Protein 1UZK (pdb70)

Radius of gyration: 17.69 Å; Cα contacts (8 Å, |Δi|>4): 361; chains: 1; bounding box: 25×35×65 Å

B-factor: mean 27.81, std 9.75, range [15.48, 105.6]

GO terms:
  GO:0005179 hormone activity (F, IDA)
  GO:0008201 heparin binding (F, IDA)
  GO:0005576 extracellular region (C, IDA)
  GO:0042593 glucose homeostasis (P, IDA)
  GO:0045671 negative regulation of osteoclast differentiation (P, IDA)
  GO:2001205 negative regulation of osteoclast development (P, IDA)
  GO:0033627 cell adhesion mediated by integrin (P, IDA)
  GO:0006006 glucose metabolic process (P, IDA)
  GO:0007189 adenylate cyclase-activating G protein-coupled receptor signaling pathway (P, IDA)
  GO:0005576 extracellular region (C, EXP)
  GO:0005178 integrin binding (F, IPI)
  GO:0005515 protein binding (F, IPI)
  GO:0001527 microfibril (C, IDA)
  GO:0005576 extracellular region (C, TAS)
  GO:0005788 endoplasmic reticulum lumen (C, TAS)
  GO:0042802 identical protein binding (F, IPI)
  GO:0005576 extracellular region (C, HDA)
  GO:0031012 extracellular matrix (C, HDA)
  GO:0005201 extracellular matrix structural constituent (F, IDA)
  GO:0005509 calcium ion binding (F, IDA)

InterPro domains:
  IPR000152 EGF-type aspartate/asparagine hydroxylation site [PS00010] (262-273)
  IPR000152 EGF-type aspartate/asparagine hydroxylation site [PS00010] (304-315)
  IPR000152 EGF-type aspartate/asparagine hydroxylation site [PS00010] (504-515)
  IPR000152 EGF-type aspartate/asparagine hydroxylation site [PS00010] (546-557)
  IPR000152 EGF-type aspartate/asparagine hydroxylation site [PS00010] (587-598)
  IPR000152 EGF-type aspartate/asparagine hydroxylation site [PS00010] (628-639)
  IPR000152 EGF-type aspartate/asparagine hydroxylation site [PS00010] (739-750)
  IPR000152 EGF-type aspartate/asparagine hydroxylation site [PS00010] (781-792)
  IPR000152 EGF-type aspartate/asparagine hydroxylation site [PS00010] (821-832)
  IPR000152 EGF-type aspartate/asparagine hydroxylation site [PS00010] (926-937)
  IPR000152 EGF-type aspartate/asparagine hydroxylation site [PS00010] (1044-1055)
  IPR000152 EGF-type aspartate/asparagine hydroxylation site [PS00010] (1086-1097)
  IPR000152 EGF-type aspartate/asparagine hydroxylation site [PS00010] (1129-1140)
  IPR000152 EGF-type aspartate/asparagine hydroxylation site [PS00010] (1171-1182)
  IPR000152 EGF-type aspartate/asparagine hydroxylation site [PS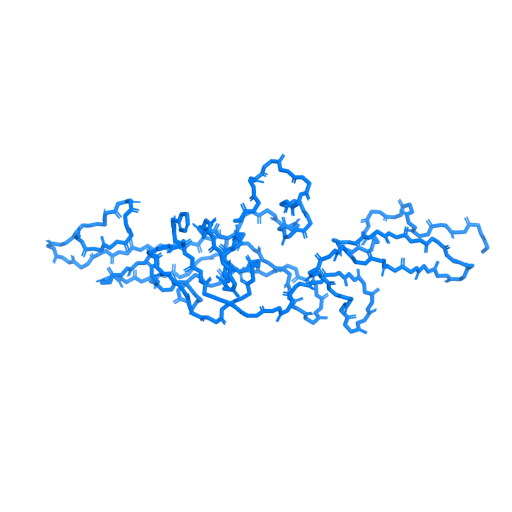00010] (1212-1223)
  IPR000152 EGF-type aspartate/asparagine hydroxylation site [PS00010] (1254-1265)
  IPR000152 EGF-type aspartate/asparagine hydroxylation site [PS00010] (1296-1307)
  IPR000152 EGF-type aspartate/asparagine hydroxylation site [PS00010] (1339-1350)
  IPR000152 EGF-type aspartate/asparagine hydroxylation site [PS00010] (1380-1391)
  IPR000152 EGF-type aspartate/asparagine hydroxylation site [PS00010] (1420-1431)

Organism: Homo sapiens (NCBI:txid9606)

Nearest PDB structures (foldseek):
  1uzq-assembly1_A  TM=1.004E+00  e=5.200E-32  Homo sapiens
  1uzj-assembly3_C  TM=9.784E-01  e=1.022E-29  Homo sapiens
  2w86-assembly1_A  TM=6.707E-01  e=1.044E-15  Homo sapiens
  5ms9-assembly1_A  TM=6.357E-01  e=1.022E-08  Homo sapiens
  2bq6-assembly1_A  TM=7.830E-01  e=3.805E-01  Homo sapiens

Sequence (151 aa):
TDVNECLDPTTCISGNCVNTPGSYICDCPPDFELNPTRVGCVDTRSGNCYLDICSNEIGVGVSKASCCCSLGKAWGTPCECPAVNTSEYKILCPGGEGFRPNPITVILEDIDECQELPGLCQGGKCINTFGSFQCRCPTGYYLNEDTRVCD

CATH classification: 2.10.25.10 (+2 more: 3.90.290.10, 2.10.25.10)

Structure (mmCIF, N/CA/C/O backbone):
data_1UZK
#
_entry.id   1UZK
#
_cell.length_a   42.500
_cell.length_b   70.800
_cell.length_c   102.600
_cell.angle_alpha   90.00
_cell.angle_beta   90.00
_cell.angle_gamma   90.00
#
_symmetry.space_group_name_H-M   'I 2 2 2'
#
loop_
_entity.id
_entity.type
_entity.pdbx_description
1 polymer FIBRILLIN-1
2 non-polymer 'CALCIUM ION'
3 water water
#
loop_
_atom_site.group_PDB
_atom_site.id
_atom_site.type_symbol
_atom_site.label_atom_id
_atom_site.label_alt_id
_atom_site.label_comp_id
_atom_site.label_asym_id
_atom_site.label_entity_id
_atom_site.label_seq_id
_atom_site.pdbx_PDB_ins_code
_atom_site.Cartn_x
_atom_site.Cartn_y
_atom_site.Cartn_z
_atom_site.occupancy
_atom_site.B_iso_or_equiv
_atom_site.auth_seq_id
_atom_site.auth_comp_id
_atom_site.auth_asym_id
_atom_site.auth_atom_id
_atom_site.pdbx_PDB_model_num
ATOM 1 N N . THR A 1 1 ? 27.941 37.620 70.446 1.00 58.14 1486 THR A N 1
ATOM 2 C CA . THR A 1 1 ? 27.622 36.593 71.423 1.00 58.95 1486 THR A CA 1
ATOM 3 C C . THR A 1 1 ? 26.338 35.816 71.124 1.00 59.14 1486 THR A C 1
ATOM 4 O O . THR A 1 1 ? 26.294 34.601 71.375 1.00 59.98 1486 THR A O 1
ATOM 8 N N . ASP A 1 2 ? 25.288 36.440 70.617 1.00 57.28 1487 ASP A N 1
ATOM 9 C CA . ASP A 1 2 ? 23.996 35.785 70.414 1.00 55.93 1487 ASP A CA 1
ATOM 10 C C . ASP A 1 2 ? 23.947 34.938 69.150 1.00 52.88 1487 ASP A C 1
ATOM 11 O O . ASP A 1 2 ? 22.917 34.312 68.863 1.00 51.82 1487 ASP A O 1
ATOM 16 N N . VAL A 1 3 ? 25.029 34.914 68.379 1.00 46.61 1488 VAL A N 1
ATOM 17 C CA . VAL A 1 3 ? 24.986 34.573 66.969 1.00 42.24 1488 VAL A CA 1
ATOM 18 C C . VAL A 1 3 ? 25.176 33.115 66.588 1.00 37.66 1488 VAL A C 1
ATOM 19 O O . VAL A 1 3 ? 26.229 32.546 66.855 1.00 39.64 1488 VAL A O 1
ATOM 23 N N . ASN A 1 4 ? 24.192 32.485 65.944 1.00 28.61 1489 ASN A N 1
ATOM 24 C CA . ASN A 1 4 ? 24.335 31.106 65.460 1.00 24.91 1489 ASN A CA 1
ATOM 25 C C . ASN A 1 4 ? 24.362 31.179 63.947 1.00 24.13 1489 ASN A C 1
ATOM 26 O O . ASN A 1 4 ? 23.274 31.255 63.392 1.00 25.41 1489 ASN A O 1
ATOM 31 N N . GLU A 1 5 ? 25.540 31.171 63.303 1.00 22.78 1490 GLU A N 1
ATOM 32 C CA . GLU A 1 5 ? 25.596 31.340 61.852 1.00 23.99 1490 GLU A CA 1
ATOM 33 C C . GLU A 1 5 ? 24.917 30.196 61.127 1.00 22.18 1490 GLU A C 1
ATOM 34 O O . GLU A 1 5 ? 24.564 30.277 59.949 1.00 23.49 1490 GLU A O 1
ATOM 40 N N . CYS A 1 6 ? 24.718 29.049 61.795 1.00 20.99 1491 CYS A N 1
ATOM 41 C CA . CYS A 1 6 ? 24.115 27.912 61.104 1.00 20.92 1491 CYS A CA 1
ATOM 42 C C . CYS A 1 6 ? 22.643 28.200 60.821 1.00 21.76 1491 CYS A C 1
ATOM 43 O O . CYS A 1 6 ? 22.059 27.532 59.991 1.00 20.99 1491 CYS A O 1
ATOM 46 N N . LEU A 1 7 ? 22.133 29.230 61.495 1.00 22.18 1492 LEU A N 1
ATOM 47 C CA . LEU A 1 7 ? 20.767 29.607 61.137 1.00 24.44 1492 LEU A CA 1
ATOM 48 C C . LEU A 1 7 ? 20.746 30.376 59.821 1.00 26.87 1492 LEU A C 1
ATOM 49 O O . LEU 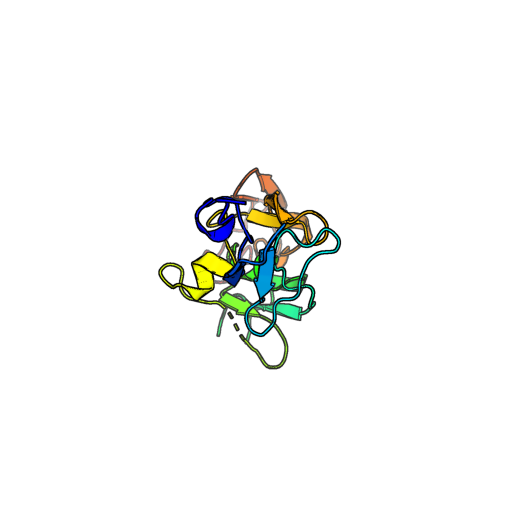A 1 7 ? 19.628 30.454 59.301 1.00 34.24 1492 LEU A O 1
ATOM 54 N N . ASP A 1 8 ? 21.884 30.877 59.350 1.00 29.43 1493 ASP A N 1
ATOM 55 C CA . ASP A 1 8 ? 21.946 31.612 58.075 1.00 27.65 1493 ASP A CA 1
ATOM 56 C C . ASP A 1 8 ? 21.946 30.556 56.986 1.00 29.74 1493 ASP A C 1
ATOM 57 O O . ASP A 1 8 ? 22.734 29.617 56.968 1.00 32.56 1493 ASP A O 1
ATOM 62 N N . PRO A 1 9 ? 21.036 30.660 56.030 1.00 31.95 1494 PRO A N 1
ATOM 63 C CA . PRO A 1 9 ? 21.010 29.667 54.954 1.00 31.09 1494 PRO A CA 1
ATOM 64 C C . PRO A 1 9 ? 22.234 29.743 54.059 1.00 29.70 1494 PRO A C 1
ATOM 65 O O . PRO A 1 9 ? 22.573 28.780 53.393 1.00 29.41 1494 PRO A O 1
ATOM 69 N N . THR A 1 10 ? 22.959 30.895 53.969 1.00 29.64 1495 THR A N 1
ATOM 70 C CA . THR A 1 10 ? 24.136 30.851 53.102 1.00 29.86 1495 THR A CA 1
ATOM 71 C C . THR A 1 10 ? 25.181 29.952 53.732 1.00 31.55 1495 THR A C 1
ATOM 72 O O . THR A 1 10 ? 26.164 29.528 53.089 1.00 38.74 1495 THR A O 1
ATOM 76 N N . THR A 1 11 ? 25.046 29.599 55.020 1.00 32.29 1496 THR A N 1
ATOM 77 C CA . THR A 1 11 ? 26.203 29.028 55.710 1.00 27.45 1496 THR A CA 1
ATOM 78 C C . THR A 1 11 ? 26.502 27.583 55.373 1.00 25.27 1496 THR A C 1
ATOM 79 O O . THR A 1 11 ? 25.612 26.752 55.509 1.00 29.28 1496 THR A O 1
ATOM 83 N N . CYS A 1 12 ? 27.734 27.303 55.010 1.00 23.10 1497 CYS A N 1
ATOM 84 C CA . CYS A 1 12 ? 28.233 25.961 54.752 1.00 20.30 1497 CYS A CA 1
ATOM 85 C C . CYS A 1 12 ? 27.583 25.332 53.532 1.00 20.49 1497 CYS A C 1
ATOM 86 O O . CYS A 1 12 ? 26.712 24.490 53.663 1.00 21.31 1497 CYS A O 1
ATOM 89 N N . ILE A 1 13 ? 28.084 25.736 52.372 1.00 18.58 1498 ILE A N 1
ATOM 90 C CA . ILE A 1 13 ? 27.440 25.230 51.147 1.00 18.80 1498 ILE A CA 1
ATOM 91 C C . ILE A 1 13 ? 27.702 23.742 51.037 1.00 16.41 1498 ILE A C 1
ATOM 92 O O . ILE A 1 13 ? 28.882 23.358 51.138 1.00 18.34 1498 ILE A O 1
ATOM 97 N N . SER A 1 14 ? 26.714 22.885 50.837 1.00 17.35 1499 SER A N 1
ATOM 98 C CA . SER A 1 14 ? 26.858 21.453 50.696 1.00 16.97 1499 SER A CA 1
ATOM 99 C C . SER A 1 14 ? 27.525 20.803 51.901 1.00 18.17 1499 SER A C 1
ATOM 100 O O . SER A 1 14 ? 28.061 19.682 51.827 1.00 21.85 1499 SER A O 1
ATOM 103 N N . GLY A 1 15 ? 27.486 21.442 53.073 1.00 18.60 1500 GLY A N 1
ATOM 104 C CA . GLY A 1 15 ? 28.022 20.870 54.303 1.00 18.90 1500 GLY A CA 1
ATOM 105 C C . GLY A 1 15 ? 27.071 21.063 55.479 1.00 17.25 1500 GLY A C 1
ATOM 106 O O . GLY A 1 15 ? 26.067 21.739 55.363 1.00 22.89 1500 GLY A O 1
ATOM 107 N N . ASN A 1 16 ? 27.466 20.470 56.607 1.00 16.86 1501 ASN A N 1
ATOM 108 C CA . ASN A 1 16 ? 26.678 20.554 57.839 1.00 17.56 1501 ASN A CA 1
ATOM 109 C C . ASN A 1 16 ? 27.364 21.520 58.789 1.00 18.76 1501 ASN A C 1
ATOM 110 O O . ASN A 1 16 ? 28.480 21.264 59.240 1.00 20.61 1501 ASN A O 1
ATOM 115 N N . CYS A 1 17 ? 26.681 22.589 59.113 1.00 18.77 1502 CYS A N 1
ATOM 116 C CA . CYS A 1 17 ? 27.208 23.619 59.996 1.00 19.21 1502 CYS A CA 1
ATOM 117 C C . CYS A 1 17 ? 27.116 23.230 61.463 1.00 19.35 1502 CYS A C 1
ATOM 118 O O . CYS A 1 17 ? 26.114 22.671 61.911 1.00 18.76 1502 CYS A O 1
ATOM 121 N N . VAL A 1 18 ? 28.171 23.568 62.209 1.00 17.41 1503 VAL A N 1
ATOM 122 C CA . VAL A 1 18 ? 28.194 23.409 63.657 1.00 17.37 1503 VAL A CA 1
ATOM 123 C C . VAL A 1 18 ? 28.616 24.753 64.280 1.00 17.28 1503 VAL A C 1
ATOM 124 O O . VAL A 1 18 ? 29.689 25.281 63.954 1.00 19.16 1503 VAL A O 1
ATOM 128 N N . ASN A 1 19 ? 27.734 25.312 65.104 1.00 17.89 1504 ASN A N 1
ATOM 129 C CA . ASN A 1 19 ? 28.044 26.638 65.619 1.00 19.46 1504 ASN A CA 1
ATOM 130 C C . ASN A 1 19 ? 29.179 26.617 66.633 1.00 22.62 1504 ASN A C 1
ATOM 131 O O . ASN A 1 19 ? 29.216 25.691 67.427 1.00 23.64 1504 ASN A O 1
ATOM 136 N N . THR A 1 20 ? 30.036 27.615 66.631 1.00 25.94 1505 THR A N 1
ATOM 137 C CA . THR A 1 20 ? 31.097 27.813 67.623 1.00 28.26 1505 THR A CA 1
ATOM 138 C C . THR A 1 20 ? 31.014 29.254 68.102 1.00 33.58 1505 THR A C 1
ATOM 139 O O . THR A 1 20 ? 30.357 30.096 67.462 1.00 37.48 1505 THR A O 1
ATOM 143 N N . PRO A 1 21 ? 31.637 29.569 69.224 1.00 36.54 1506 PRO A N 1
ATOM 144 C CA . PRO A 1 21 ? 31.429 30.913 69.792 1.00 38.75 1506 PRO A CA 1
ATOM 145 C C . PRO A 1 21 ? 31.588 32.038 68.779 1.00 41.75 1506 PRO A C 1
ATOM 146 O O . PRO A 1 21 ? 30.652 32.830 68.532 1.00 48.51 1506 PRO A O 1
ATOM 150 N N . GLY A 1 22 ? 32.731 32.249 68.117 1.00 42.79 1507 GLY A N 1
ATOM 151 C CA . GLY A 1 22 ? 32.778 33.451 67.279 1.00 42.39 1507 GLY A CA 1
ATOM 152 C C . GLY A 1 22 ? 32.628 33.147 65.811 1.00 41.55 1507 GLY A C 1
ATOM 153 O O . GLY A 1 22 ? 32.803 33.953 64.897 1.00 44.51 1507 GLY A O 1
ATOM 154 N N . SER A 1 23 ? 32.276 31.889 65.543 1.00 40.01 1508 SER A N 1
ATOM 155 C CA . SER A 1 23 ? 32.266 31.458 64.152 1.00 36.44 1508 SER A CA 1
ATOM 156 C C . SER A 1 23 ? 31.370 30.231 64.050 1.00 32.58 1508 SER A C 1
ATOM 157 O O . SER A 1 23 ? 30.324 30.068 64.690 1.00 30.35 1508 SER A O 1
ATOM 160 N N . TYR A 1 24 ? 31.850 29.358 63.192 1.00 30.03 1509 TYR A N 1
ATOM 161 C CA . TYR A 1 24 ? 31.152 28.128 62.893 1.00 27.36 1509 TYR A CA 1
ATOM 162 C C . TYR A 1 24 ? 32.121 27.216 62.159 1.00 25.92 1509 TYR A C 1
ATOM 163 O O . TYR A 1 24 ? 33.114 27.682 61.566 1.00 28.23 1509 TYR A O 1
ATOM 172 N N . ILE A 1 25 ? 31.813 25.944 62.209 1.00 23.05 1510 ILE A N 1
ATOM 173 C CA . ILE A 1 25 ? 32.554 24.927 61.479 1.00 21.40 1510 ILE A CA 1
ATOM 174 C C . ILE A 1 25 ? 31.673 24.324 60.400 1.00 20.03 1510 ILE A C 1
ATOM 175 O O . ILE A 1 25 ? 30.462 24.249 60.596 1.00 20.03 1510 ILE A O 1
ATOM 180 N N . CYS A 1 26 ? 32.258 23.909 59.291 1.00 21.91 1511 CYS A N 1
ATOM 181 C CA . CYS A 1 26 ? 31.492 23.201 58.280 1.00 20.91 1511 CYS A CA 1
ATOM 182 C C . CYS A 1 26 ? 32.033 21.776 58.153 1.00 19.86 1511 CYS A C 1
ATOM 183 O O . CYS A 1 26 ? 33.237 21.650 57.813 1.00 21.73 1511 CYS A O 1
ATOM 186 N N . ASP A 1 27 ? 31.217 20.808 58.460 1.00 20.39 1512 ASP A N 1
ATOM 187 C CA . ASP A 1 27 ? 31.520 19.376 58.345 1.00 22.36 1512 ASP A CA 1
ATOM 188 C C . ASP A 1 27 ? 31.032 18.895 56.988 1.00 21.53 1512 ASP A C 1
ATOM 189 O O . ASP A 1 27 ? 29.909 19.170 56.598 1.00 23.40 1512 ASP A O 1
ATOM 194 N N . CYS A 1 28 ? 31.868 18.209 56.256 1.00 20.27 1513 CYS A N 1
ATOM 195 C CA . CYS A 1 28 ? 31.544 17.831 54.884 1.00 20.13 1513 CYS A CA 1
ATOM 196 C C . CYS A 1 28 ? 31.162 16.369 54.841 1.00 19.78 1513 CYS A C 1
ATOM 197 O O . CYS A 1 28 ? 31.724 15.498 55.480 1.00 24.78 1513 CYS A O 1
ATOM 200 N N . PRO A 1 29 ? 30.135 16.040 54.066 1.00 20.58 1514 PRO A N 1
ATOM 201 C CA . PRO A 1 29 ? 29.740 14.632 53.962 1.00 22.66 1514 PRO A CA 1
ATOM 202 C C . PRO A 1 29 ? 30.814 13.810 53.268 1.00 21.17 1514 PRO A C 1
ATOM 203 O O . PRO A 1 29 ? 31.728 14.312 52.627 1.00 21.81 1514 PRO A O 1
ATOM 207 N N . PRO A 1 30 ? 30.712 12.485 53.357 1.00 24.92 1515 PRO A N 1
ATOM 208 C CA . PRO A 1 30 ? 31.688 11.617 52.694 1.00 25.17 1515 PRO A CA 1
ATOM 209 C C . PRO A 1 30 ? 31.903 11.997 51.227 1.00 26.10 1515 PRO A C 1
ATOM 210 O O . PRO A 1 30 ? 30.960 12.317 50.507 1.00 26.34 1515 PRO A O 1
ATOM 214 N N . ASP A 1 31 ? 33.142 11.944 50.768 1.00 26.04 1516 ASP A N 1
ATOM 215 C CA . ASP A 1 31 ? 33.536 12.217 49.389 1.00 26.41 1516 ASP A CA 1
ATOM 216 C C . ASP A 1 31 ? 33.662 13.715 49.139 1.00 23.83 1516 ASP A C 1
ATOM 217 O O . ASP A 1 31 ? 34.199 14.148 48.116 1.00 26.81 1516 ASP A O 1
ATOM 222 N N . PHE A 1 32 ? 33.216 14.561 50.049 1.00 21.38 1517 PHE A N 1
ATOM 223 C CA . PHE A 1 32 ? 33.440 15.998 49.900 1.00 20.23 1517 PHE A CA 1
ATOM 224 C C . PHE A 1 32 ? 34.499 16.480 50.888 1.00 19.98 1517 PHE A C 1
ATOM 225 O O . PHE A 1 32 ? 34.742 15.874 51.949 1.00 24.76 1517 PHE A O 1
ATOM 233 N N . GLU A 1 33 ? 35.114 17.606 50.568 1.00 20.33 1518 GLU A N 1
ATOM 234 C CA . GLU A 1 33 ? 36.077 18.195 51.479 1.00 23.33 1518 GLU A CA 1
ATOM 235 C C . GLU A 1 33 ? 35.911 19.695 51.492 1.00 21.15 1518 GLU A C 1
ATOM 236 O O . GLU A 1 33 ? 35.445 20.296 50.523 1.00 20.43 1518 GLU A O 1
ATOM 242 N N . LEU A 1 34 ? 36.339 20.288 52.604 1.00 20.88 1519 LEU A N 1
ATOM 243 C CA . LEU A 1 34 ? 36.197 21.737 52.773 1.00 20.26 1519 LEU A CA 1
ATOM 244 C C . LEU A 1 34 ? 37.031 22.514 51.773 1.00 19.63 1519 LEU A C 1
ATOM 245 O O . LEU A 1 34 ? 38.195 22.124 51.518 1.00 25.05 1519 LEU A O 1
ATOM 250 N N . ASN A 1 35 ? 36.515 23.614 51.238 1.00 18.51 1520 ASN A N 1
ATOM 251 C CA . ASN A 1 35 ? 37.217 24.433 50.270 1.00 18.72 1520 ASN A CA 1
ATOM 252 C C . ASN A 1 35 ? 38.257 25.296 51.009 1.00 19.91 1520 ASN A C 1
ATOM 253 O O . ASN A 1 35 ? 38.211 25.362 52.239 1.00 20.44 1520 ASN A O 1
ATOM 258 N N . PRO A 1 36 ? 39.199 25.932 50.323 1.00 21.07 1521 PRO A N 1
ATOM 259 C CA . PRO A 1 36 ? 40.263 26.688 51.029 1.00 20.35 1521 PRO A CA 1
ATOM 260 C C . PRO A 1 36 ? 39.811 27.794 51.966 1.00 20.00 1521 PRO A C 1
ATOM 261 O O . PRO A 1 36 ? 40.424 28.101 53.015 1.00 21.80 1521 PRO A O 1
ATOM 265 N N . THR A 1 37 ? 38.679 28.465 51.653 1.00 19.60 1522 THR A N 1
ATOM 266 C CA . THR A 1 37 ? 38.197 29.554 52.504 1.00 19.40 1522 THR A CA 1
ATOM 267 C C . THR A 1 37 ? 37.198 29.059 53.541 1.00 18.69 1522 THR A C 1
ATOM 268 O O . THR A 1 37 ? 36.714 29.881 54.329 1.00 22.02 1522 THR A O 1
ATOM 272 N N . ARG A 1 38 ? 36.916 27.766 53.572 1.00 17.18 1523 ARG A N 1
ATOM 273 C CA . ARG A 1 38 ? 36.027 27.116 54.550 1.00 17.72 1523 ARG A CA 1
ATOM 274 C C . ARG A 1 38 ? 34.613 27.662 54.512 1.00 19.08 1523 ARG A C 1
ATOM 275 O O . ARG A 1 38 ? 33.936 27.831 55.555 1.00 21.00 1523 ARG A O 1
ATOM 283 N N . VAL A 1 39 ? 34.114 27.898 53.306 1.00 19.52 1524 VAL A N 1
ATOM 284 C CA . VAL A 1 39 ? 32.693 28.304 53.214 1.00 19.20 1524 VAL A CA 1
ATOM 285 C C . VAL A 1 39 ? 31.820 27.181 52.722 1.00 18.17 1524 VAL A C 1
ATOM 286 O O . VAL A 1 39 ? 30.560 27.311 52.680 1.00 17.79 1524 VAL A O 1
ATOM 290 N N . GLY A 1 40 ? 32.424 26.068 52.308 1.00 18.63 1525 GLY A N 1
ATOM 291 C CA . GLY A 1 40 ? 31.579 24.996 51.778 1.00 19.87 1525 GLY A CA 1
ATOM 292 C C . GLY A 1 40 ? 32.410 23.776 51.409 1.00 18.75 1525 GLY A C 1
ATOM 293 O O . GLY A 1 40 ? 33.626 23.759 51.605 1.00 20.07 1525 GLY A O 1
ATOM 294 N N . CYS A 1 41 ? 31.719 22.780 50.857 1.00 17.32 1526 CYS A N 1
ATOM 295 C CA . CYS A 1 41 ? 32.215 21.428 50.611 1.00 17.82 1526 CYS A CA 1
ATOM 296 C C . CYS A 1 41 ? 32.183 21.120 49.138 1.00 17.51 1526 CYS A C 1
ATOM 297 O O . CYS A 1 41 ? 31.171 21.366 48.504 1.00 18.97 1526 CYS A O 1
ATOM 300 N N . VAL A 1 42 ? 33.286 20.608 48.591 1.00 17.48 1527 VAL A N 1
ATOM 301 C CA . VAL A 1 42 ? 33.304 20.217 47.177 1.00 17.31 1527 VAL A CA 1
ATOM 302 C C . VAL A 1 42 ? 33.947 18.847 47.044 1.00 17.30 1527 VAL A C 1
ATOM 303 O O . VAL A 1 42 ? 34.714 18.427 47.936 1.00 19.73 1527 VAL A O 1
ATOM 307 N N . ASP A 1 43 ? 33.658 18.170 45.934 1.00 17.55 1528 ASP A N 1
ATOM 308 C CA . ASP A 1 43 ? 34.283 16.877 45.659 1.00 17.69 1528 ASP A CA 1
ATOM 309 C C . ASP A 1 43 ? 35.337 17.124 44.574 1.00 18.74 1528 ASP A C 1
ATOM 310 O O . ASP A 1 43 ? 34.960 17.521 43.468 1.00 20.78 1528 ASP A O 1
ATOM 315 N N . THR A 1 44 ? 36.606 16.989 44.913 1.00 18.73 1529 THR A N 1
ATOM 316 C CA . THR A 1 44 ? 37.675 17.344 43.984 1.00 20.64 1529 THR A CA 1
ATOM 317 C C . THR A 1 44 ? 38.275 16.116 43.332 1.00 20.54 1529 THR A C 1
ATOM 318 O O . THR A 1 44 ? 39.280 16.252 42.631 1.00 25.39 1529 THR A O 1
ATOM 322 N N . ARG A 1 45 ? 37.651 14.947 43.539 1.00 19.33 1530 ARG A N 1
ATOM 323 C CA . ARG A 1 45 ? 38.201 13.797 42.806 1.00 20.83 1530 ARG A CA 1
ATOM 324 C C . ARG A 1 45 ? 37.991 13.936 41.319 1.00 21.22 1530 ARG A C 1
ATOM 325 O O . ARG A 1 45 ? 37.166 14.703 40.823 1.00 22.81 1530 ARG A O 1
ATOM 333 N N . SER A 1 46 ? 38.736 13.167 40.532 1.00 22.89 1531 SER A N 1
ATOM 334 C CA . SER A 1 46 ? 38.564 13.136 39.093 1.00 23.73 1531 SER A CA 1
ATOM 335 C C . SER A 1 46 ? 38.222 11.720 38.676 1.00 26.27 1531 SER A C 1
ATOM 336 O O . SER A 1 46 ? 38.830 10.772 39.207 1.00 30.23 1531 SER A O 1
ATOM 339 N N . GLY A 1 47 ? 37.300 11.514 37.751 1.00 27.80 1532 GLY A N 1
ATOM 340 C CA . GLY A 1 47 ? 36.912 10.184 37.291 1.00 24.79 1532 GLY A CA 1
ATOM 341 C C . GLY A 1 47 ? 36.267 10.259 35.913 1.00 23.00 1532 GLY A C 1
ATOM 342 O O . GLY A 1 47 ? 36.010 11.354 35.369 1.00 24.54 1532 GLY A O 1
ATOM 343 N N . ASN A 1 48 ? 35.979 9.125 35.301 1.00 22.60 1533 ASN A N 1
ATOM 344 C CA . ASN A 1 48 ? 35.348 9.174 33.970 1.00 24.80 1533 ASN A CA 1
ATOM 345 C C . ASN A 1 48 ? 33.837 9.321 34.157 1.00 23.07 1533 ASN A C 1
ATOM 346 O O . ASN A 1 48 ? 33.259 8.908 35.165 1.00 23.26 1533 ASN A O 1
ATOM 351 N N . CYS A 1 49 ? 33.179 9.943 33.191 1.00 22.30 1534 CYS A N 1
ATOM 352 C CA . CYS A 1 49 ? 31.736 10.088 33.247 1.00 22.84 1534 CYS A CA 1
ATOM 353 C C . CYS A 1 49 ? 31.064 9.166 32.242 1.00 24.55 1534 CYS A C 1
ATOM 354 O O . CYS A 1 49 ? 31.561 9.083 31.100 1.00 25.08 1534 CYS A O 1
ATOM 357 N N . TYR A 1 50 ? 29.989 8.525 32.642 1.00 24.56 1535 TYR A N 1
ATOM 358 C CA . TYR A 1 50 ? 29.272 7.582 31.812 1.00 24.95 1535 TYR A CA 1
ATOM 359 C C . TYR A 1 50 ? 27.816 7.917 31.585 1.00 25.06 1535 TYR A C 1
ATOM 360 O O . TYR A 1 50 ? 27.196 8.494 32.497 1.00 23.72 1535 TYR A O 1
ATOM 369 N N . LEU A 1 51 ? 27.234 7.559 30.429 1.00 26.54 1536 LEU A N 1
ATOM 370 C CA . LEU A 1 51 ? 25.831 7.817 30.170 1.00 28.87 1536 LEU A CA 1
ATOM 371 C C . LEU A 1 51 ? 24.951 6.677 30.690 1.00 31.25 1536 LEU A C 1
ATOM 372 O O . LEU A 1 51 ? 23.730 6.773 30.807 1.00 33.45 1536 LEU A O 1
ATOM 377 N N . ASP A 1 52 ? 25.565 5.547 31.002 1.00 34.23 1537 ASP A N 1
ATOM 378 C CA . ASP A 1 52 ? 24.814 4.391 31.453 1.00 38.64 1537 ASP A CA 1
ATOM 379 C C . ASP A 1 52 ? 25.466 3.723 32.664 1.00 41.19 1537 ASP A C 1
ATOM 380 O O . ASP A 1 52 ? 26.685 3.835 32.846 1.00 41.35 1537 ASP A O 1
ATOM 385 N N . ILE A 1 53 ? 24.591 3.054 33.405 1.00 43.61 1538 ILE A N 1
ATOM 386 C CA . ILE A 1 53 ? 24.937 2.240 34.552 1.00 45.35 1538 ILE A CA 1
ATOM 387 C C . ILE A 1 53 ? 26.452 2.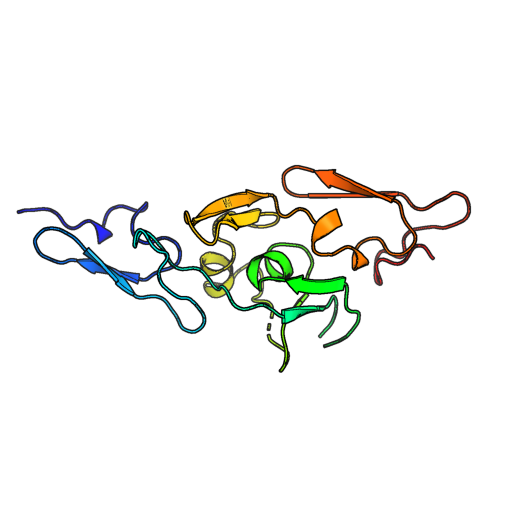126 34.673 1.00 45.81 1538 ILE A C 1
ATOM 388 O O . ILE A 1 53 ? 27.208 2.793 33.949 1.00 44.17 1538 ILE A O 1
ATOM 393 N N . CYS A 1 64 ? 29.300 0.551 34.502 1.00 46.01 1549 CYS A N 1
ATOM 394 C CA . CYS A 1 64 ? 29.527 1.867 33.887 1.00 45.29 1549 CYS A CA 1
ATOM 395 C C . CYS A 1 64 ? 29.792 1.656 32.403 1.00 43.08 1549 CYS A C 1
ATOM 396 O O . CYS A 1 64 ? 30.584 0.783 32.049 1.00 48.82 1549 CYS A O 1
ATOM 399 N N . SER A 1 65 ? 29.197 2.388 31.487 1.00 38.26 1550 SER A N 1
ATOM 400 C CA . SER A 1 65 ? 29.514 2.248 30.067 1.00 39.01 1550 SER A CA 1
ATOM 401 C C . SER A 1 65 ? 29.115 3.521 29.328 1.00 37.00 1550 SER A C 1
ATOM 402 O O . SER A 1 65 ? 28.471 4.388 29.924 1.00 33.89 1550 SER A O 1
ATOM 405 N N . ASN A 1 66 ? 29.507 3.612 28.061 1.00 35.63 1551 ASN A N 1
ATOM 406 C CA . ASN A 1 66 ? 29.156 4.782 27.247 1.00 33.81 1551 ASN A CA 1
ATOM 407 C C . ASN A 1 66 ? 29.778 6.020 27.868 1.00 31.44 1551 ASN A C 1
ATOM 408 O O . ASN A 1 66 ? 29.112 6.941 28.344 1.00 29.20 1551 ASN A O 1
ATOM 413 N N . GLU A 1 67 ? 31.105 5.998 27.867 1.00 30.45 1552 GLU A N 1
ATOM 414 C CA . GLU A 1 67 ? 31.918 7.074 28.431 1.00 28.82 1552 GLU A CA 1
ATOM 415 C C . GLU A 1 67 ? 31.734 8.372 27.686 1.00 26.31 1552 GLU A C 1
ATOM 416 O O . GLU A 1 67 ? 31.821 8.324 26.442 1.00 30.25 1552 GLU A O 1
ATOM 422 N N . ILE A 1 68 ? 31.536 9.477 28.405 1.00 25.47 1553 ILE A N 1
ATOM 423 C CA . ILE A 1 68 ? 31.305 10.762 27.738 1.00 23.63 1553 ILE A CA 1
ATOM 424 C C . ILE A 1 68 ? 32.286 11.831 28.175 1.00 22.38 1553 ILE A C 1
ATOM 425 O O . ILE A 1 68 ? 32.360 12.916 27.580 1.00 23.39 1553 ILE A O 1
ATOM 430 N N . GLY A 1 69 ? 33.078 11.532 29.200 1.00 23.32 1554 GLY A N 1
ATOM 431 C CA . GLY A 1 69 ? 34.100 12.501 29.598 1.00 24.71 1554 GLY A CA 1
ATOM 432 C C . GLY A 1 69 ? 35.162 11.740 30.373 1.00 23.63 1554 GLY A C 1
ATOM 433 O O . GLY A 1 69 ? 34.876 10.688 30.921 1.00 22.33 1554 GLY A O 1
ATOM 434 N N . VAL A 1 70 ? 36.355 12.321 30.365 1.00 24.13 1555 VAL A N 1
ATOM 435 C CA . VAL A 1 70 ? 37.505 11.695 30.959 1.00 25.44 1555 VAL A CA 1
ATOM 436 C C . VAL A 1 70 ? 38.109 12.615 32.011 1.00 24.06 1555 VAL A C 1
ATOM 437 O O . VAL A 1 70 ? 38.334 13.780 31.675 1.00 26.33 1555 VAL A O 1
ATOM 441 N N . GLY A 1 71 ? 38.329 12.090 33.217 1.00 24.10 1556 GLY A N 1
ATOM 442 C CA . GLY A 1 71 ? 39.017 12.881 34.220 1.00 25.57 1556 GLY A CA 1
ATOM 443 C C . GLY A 1 71 ? 38.286 14.139 34.598 1.00 23.72 1556 GLY A C 1
ATOM 444 O O . GLY A 1 71 ? 38.866 15.214 34.729 1.00 28.48 1556 GLY A O 1
ATOM 445 N N . VAL A 1 72 ? 36.976 14.027 34.806 1.00 21.72 1557 VAL A N 1
ATOM 446 C CA . VAL A 1 72 ? 36.183 15.167 35.261 1.00 20.43 1557 VAL A CA 1
ATOM 447 C C . VAL A 1 72 ? 35.706 15.015 36.682 1.00 18.82 1557 VAL A C 1
ATOM 448 O O . VAL A 1 72 ? 35.765 13.906 37.236 1.00 20.16 1557 VAL A O 1
ATOM 452 N N . SER A 1 73 ? 35.218 16.106 37.280 1.00 17.36 1558 SER A N 1
ATOM 453 C CA . SER A 1 73 ? 34.677 15.990 38.641 1.00 18.15 1558 SER A CA 1
ATOM 454 C C . SER A 1 73 ? 33.315 15.307 38.609 1.00 17.25 1558 SER A C 1
ATOM 455 O O . SER A 1 73 ? 32.574 15.317 37.618 1.00 16.05 1558 SER A O 1
ATOM 458 N N . LYS A 1 74 ? 32.968 14.739 39.772 1.00 18.26 1559 LYS A N 1
ATOM 459 C CA . LYS A 1 74 ? 31.657 14.073 39.895 1.00 18.34 1559 LYS A CA 1
ATOM 460 C C . LYS A 1 74 ? 30.506 15.020 39.661 1.00 16.88 1559 LYS A C 1
ATOM 461 O O . LYS A 1 74 ? 29.518 14.676 39.005 1.00 18.54 1559 LYS A O 1
ATOM 467 N N . ALA A 1 75 ? 30.606 16.267 40.166 1.00 16.49 1560 ALA A N 1
ATOM 468 C CA . ALA A 1 75 ? 29.551 17.249 39.933 1.00 16.55 1560 ALA A CA 1
ATOM 469 C C . ALA A 1 75 ? 29.493 17.6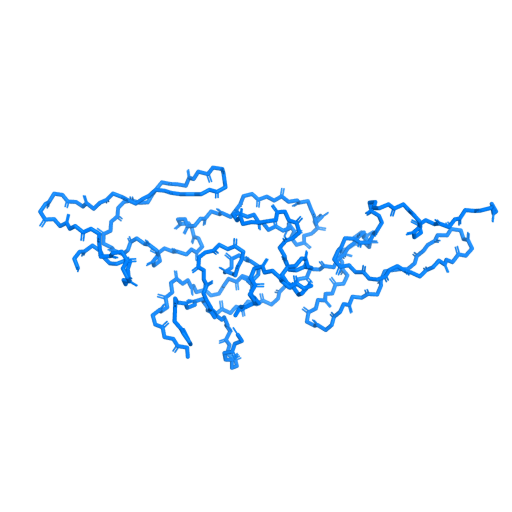41 38.459 1.00 16.28 1560 ALA A C 1
ATOM 470 O O . ALA A 1 75 ? 28.408 17.823 37.906 1.00 18.33 1560 ALA A O 1
ATOM 472 N N . SER A 1 76 ? 30.622 17.803 37.761 1.00 15.48 1561 SER A N 1
ATOM 473 C CA . SER A 1 76 ? 30.537 18.137 36.346 1.00 16.88 1561 SER A CA 1
ATOM 474 C C . SER A 1 76 ? 29.798 17.058 35.552 1.00 16.08 1561 SER A C 1
ATOM 475 O O . SER A 1 76 ? 29.076 17.338 34.581 1.00 19.08 1561 SER A O 1
ATOM 478 N N . CYS A 1 77 ? 30.011 15.826 35.989 1.00 17.23 1562 CYS A N 1
ATOM 479 C CA . CYS A 1 77 ? 29.385 14.677 35.360 1.00 18.20 1562 CYS A CA 1
ATOM 480 C C . CYS A 1 77 ? 27.885 14.611 35.670 1.00 19.10 1562 CYS A C 1
ATOM 481 O O . CYS A 1 77 ? 26.944 14.677 34.820 1.00 20.09 1562 CYS A O 1
ATOM 484 N N . CYS A 1 78 ? 27.621 14.506 36.978 1.00 18.91 1563 CYS A N 1
ATOM 485 C CA . CYS A 1 78 ? 26.304 14.183 37.462 1.00 18.66 1563 CYS A CA 1
ATOM 486 C C . CYS A 1 78 ? 25.310 15.341 37.522 1.00 17.68 1563 CYS A C 1
ATOM 487 O O . CYS A 1 78 ? 24.105 15.040 37.476 1.00 17.53 1563 CYS A O 1
ATOM 490 N N . CYS A 1 79 ? 25.833 16.565 37.609 1.00 16.91 1564 CYS A N 1
ATOM 491 C CA . CYS A 1 79 ? 24.944 17.730 37.580 1.00 17.11 1564 CYS A CA 1
ATOM 492 C C . CYS A 1 79 ? 24.647 18.087 36.137 1.00 17.95 1564 CYS A C 1
ATOM 493 O O . CYS A 1 79 ? 23.806 18.965 35.944 1.00 19.67 1564 CYS A O 1
ATOM 496 N N . SER A 1 80 ? 25.283 17.432 35.174 1.00 19.55 1565 SER A N 1
ATOM 497 C CA . SER A 1 80 ? 24.899 17.576 33.768 1.00 19.01 1565 SER A CA 1
ATOM 498 C C . SER A 1 80 ? 24.163 16.297 33.399 1.00 20.21 1565 SER A C 1
ATOM 499 O O . SER A 1 80 ? 23.276 15.874 34.170 1.00 21.30 1565 SER A O 1
ATOM 502 N N . LEU A 1 81 ? 24.459 15.688 32.256 1.00 21.59 1566 LEU A N 1
ATOM 503 C CA . LEU A 1 81 ? 23.696 14.552 31.760 1.00 21.76 1566 LEU A CA 1
ATOM 504 C C . LEU A 1 81 ? 24.340 13.206 32.067 1.00 22.41 1566 LEU A C 1
ATOM 505 O O . LEU A 1 81 ? 23.805 12.210 31.585 1.00 25.39 1566 LEU A O 1
ATOM 510 N N . GLY A 1 82 ? 25.425 13.216 32.843 1.00 21.65 1567 GLY A N 1
ATOM 511 C CA . GLY A 1 82 ? 26.050 11.956 33.249 1.00 22.51 1567 GLY A CA 1
ATOM 512 C C . GLY A 1 82 ? 25.115 11.149 34.103 1.00 22.16 1567 GLY A C 1
ATOM 513 O O . GLY A 1 82 ? 24.327 11.742 34.836 1.00 24.32 1567 GLY A O 1
ATOM 514 N N . LYS A 1 83 ? 25.186 9.832 34.037 1.00 23.59 1568 LYS A N 1
ATOM 515 C CA . LYS A 1 83 ? 24.394 8.936 34.883 1.00 23.97 1568 LYS A CA 1
ATOM 516 C C . LYS A 1 83 ? 25.264 8.141 35.843 1.00 23.45 1568 LYS A C 1
ATOM 517 O O . LYS A 1 83 ? 24.785 7.650 36.872 1.00 24.56 1568 LYS A O 1
ATOM 523 N N . ALA A 1 84 ? 26.556 7.980 35.625 1.00 23.68 1569 ALA A N 1
ATOM 524 C CA . ALA A 1 84 ? 27.474 7.304 36.538 1.00 22.06 1569 ALA A CA 1
ATOM 525 C C . ALA A 1 84 ? 28.883 7.879 36.360 1.00 23.48 1569 ALA A C 1
ATOM 526 O O . ALA A 1 84 ? 29.206 8.526 35.363 1.00 25.25 1569 ALA A O 1
ATOM 528 N N . TRP A 1 85 ? 29.727 7.656 37.383 1.00 22.18 1570 TRP A N 1
ATOM 529 C CA . TRP A 1 85 ? 31.015 8.317 37.410 1.00 21.14 1570 TRP A CA 1
ATOM 530 C C . TRP A 1 85 ? 32.034 7.497 38.190 1.00 21.89 1570 TRP A C 1
ATOM 531 O O . TRP A 1 85 ? 31.631 6.820 39.134 1.00 25.60 1570 TRP A O 1
ATOM 542 N N . GLY A 1 86 ? 33.307 7.600 37.810 1.00 22.33 1571 GLY A N 1
ATOM 543 C CA . GLY A 1 86 ? 34.399 7.101 38.585 1.00 25.28 1571 GLY A CA 1
ATOM 544 C C . GLY A 1 86 ? 34.715 5.634 38.360 1.00 28.82 1571 GLY A C 1
ATOM 545 O O . GLY A 1 86 ? 34.021 4.907 37.649 1.00 30.48 1571 GLY A O 1
ATOM 546 N N . THR A 1 87 ? 35.784 5.229 39.030 1.00 33.31 1572 THR A N 1
ATOM 547 C CA . THR A 1 87 ? 36.185 3.828 39.103 1.00 36.21 1572 THR A CA 1
ATOM 548 C C . THR A 1 87 ? 36.582 3.486 40.536 1.00 38.83 1572 THR A C 1
ATOM 549 O O . THR A 1 87 ? 37.493 4.171 41.023 1.00 42.22 1572 THR A O 1
ATOM 553 N N . PRO A 1 88 ? 36.013 2.509 41.215 1.00 42.83 1573 PRO A N 1
ATOM 554 C CA . PRO A 1 88 ? 34.815 1.828 40.724 1.00 42.86 1573 PRO A CA 1
ATOM 555 C C . PRO A 1 88 ? 33.722 2.865 40.446 1.00 40.88 1573 PRO A C 1
ATOM 556 O O . PRO A 1 88 ? 33.738 3.990 40.964 1.00 40.90 1573 PRO A O 1
ATOM 560 N N . CYS A 1 89 ? 32.788 2.464 39.615 1.00 38.53 1574 CYS A N 1
ATOM 561 C CA . CYS A 1 89 ? 31.602 3.215 39.242 1.00 37.52 1574 CYS A CA 1
ATOM 562 C C . CYS A 1 89 ? 30.740 3.668 40.410 1.00 36.00 1574 CYS A C 1
ATOM 563 O O . CYS A 1 89 ? 30.448 2.890 41.327 1.00 40.25 1574 CYS A O 1
ATOM 566 N N . GLU A 1 90 ? 30.309 4.911 40.440 1.00 32.75 1575 GLU A N 1
ATOM 567 C CA . GLU A 1 90 ? 29.411 5.519 41.409 1.00 33.27 1575 GLU A CA 1
ATOM 568 C C . GLU A 1 90 ? 28.190 6.033 40.666 1.00 29.51 1575 GLU A C 1
ATOM 569 O O . GLU A 1 90 ? 28.298 6.795 39.688 1.00 29.48 1575 GLU A O 1
ATOM 583 N N . CYS A 1 92 ? 25.282 8.264 39.689 1.00 25.45 1577 CYS A N 1
ATOM 584 C CA . CYS A 1 92 ? 24.917 9.651 40.021 1.00 25.86 1577 CYS A CA 1
ATOM 585 C C . CYS A 1 92 ? 23.660 9.638 40.900 1.00 25.77 1577 CYS A C 1
ATOM 586 O O . CYS A 1 92 ? 22.760 8.812 40.748 1.00 26.92 1577 CYS A O 1
ATOM 589 N N . PRO A 1 93 ? 23.582 10.563 41.859 1.00 25.42 1578 PRO A N 1
ATOM 590 C CA . PRO A 1 93 ? 22.409 10.605 42.724 1.00 25.99 1578 PRO A CA 1
ATOM 591 C C . PRO A 1 93 ? 21.175 10.999 41.898 1.00 25.91 1578 PRO A C 1
ATOM 592 O O . PRO A 1 93 ? 21.339 11.843 41.023 1.00 28.25 1578 PRO A O 1
ATOM 596 N N . ALA A 1 94 ? 20.015 10.402 42.159 1.00 26.15 1579 ALA A N 1
ATOM 597 C CA . ALA A 1 94 ? 18.762 10.784 41.486 1.00 25.90 1579 ALA A CA 1
ATOM 598 C C . ALA A 1 94 ? 18.398 12.242 41.799 1.00 26.39 1579 ALA A C 1
ATOM 599 O O . ALA A 1 94 ? 18.733 12.716 42.900 1.00 24.78 1579 ALA A O 1
ATOM 601 N N . VAL A 1 95 ? 17.772 12.972 40.892 1.00 27.13 1580 VAL A N 1
ATOM 602 C CA . VAL A 1 95 ? 17.621 14.415 40.965 1.00 26.03 1580 VAL A CA 1
ATOM 603 C C . VAL A 1 95 ? 16.714 14.893 42.080 1.00 25.30 1580 VAL A C 1
ATOM 604 O O . VAL A 1 95 ? 16.674 16.105 42.344 1.00 26.77 1580 VAL A O 1
ATOM 608 N N . ASN A 1 96 ? 15.963 14.023 42.772 1.00 24.66 1581 ASN A N 1
ATOM 609 C CA . ASN A 1 96 ? 15.108 14.437 43.852 1.00 27.63 1581 ASN A CA 1
ATOM 610 C C . ASN A 1 96 ? 15.579 13.906 45.205 1.00 28.63 1581 ASN A C 1
ATOM 611 O O . ASN A 1 96 ? 14.770 13.579 46.084 1.00 39.02 1581 ASN A O 1
ATOM 616 N N . THR A 1 97 ? 16.887 13.841 45.345 1.00 24.48 1582 THR A N 1
ATOM 617 C CA . THR A 1 97 ? 17.412 13.378 46.623 1.00 22.59 1582 THR A CA 1
ATOM 618 C C . THR A 1 97 ? 18.226 14.430 47.346 1.00 20.63 1582 THR A C 1
ATOM 619 O O . THR A 1 97 ? 18.646 15.452 46.778 1.00 19.65 1582 THR A O 1
ATOM 623 N N . SER A 1 98 ? 18.457 14.117 48.620 1.00 20.30 1583 SER A N 1
ATOM 624 C CA . SER A 1 98 ? 19.305 15.000 49.406 1.00 19.33 1583 SER A CA 1
ATOM 625 C C . SER A 1 98 ? 20.713 14.945 48.843 1.00 19.49 1583 SER A C 1
ATOM 626 O O . SER A 1 98 ? 21.421 15.938 48.851 1.00 19.92 1583 SER A O 1
ATOM 629 N N . GLU A 1 99 ? 21.146 13.806 48.332 1.00 20.49 1584 GLU A N 1
ATOM 630 C CA . GLU A 1 99 ? 22.520 13.765 47.817 1.00 19.16 1584 GLU A CA 1
ATOM 631 C C . GLU A 1 99 ? 22.669 14.666 46.595 1.00 18.83 1584 GLU A C 1
ATOM 632 O O . GLU A 1 99 ? 23.721 15.311 46.413 1.00 20.05 1584 GLU A O 1
ATOM 638 N N . TYR A 1 100 ? 21.651 14.706 45.750 1.00 18.40 1585 TYR A N 1
ATOM 639 C CA . TYR A 1 100 ? 21.705 15.603 44.589 1.00 17.80 1585 TYR A CA 1
ATOM 640 C C . TYR A 1 100 ? 21.724 17.066 45.029 1.00 18.44 1585 TYR A C 1
ATOM 641 O O . TYR A 1 100 ? 22.409 17.896 44.414 1.00 18.28 1585 TYR A O 1
ATOM 650 N N . LYS A 1 101 ? 20.984 17.363 46.099 1.00 18.05 1586 LYS A N 1
ATOM 651 C CA . LYS A 1 101 ? 20.976 18.735 46.602 1.00 18.04 1586 LYS A CA 1
ATOM 652 C C . LYS A 1 101 ? 22.374 19.180 47.010 1.00 19.01 1586 LYS A C 1
ATOM 653 O O . LYS A 1 101 ? 22.772 20.329 46.801 1.00 19.80 1586 LYS A O 1
ATOM 659 N N . ILE A 1 102 ? 23.142 18.310 47.681 1.00 16.83 1587 ILE A N 1
ATOM 660 C CA . ILE A 1 102 ? 24.494 18.599 48.108 1.00 16.83 1587 ILE A CA 1
ATOM 661 C C . ILE A 1 102 ? 25.495 18.625 46.951 1.00 16.30 1587 ILE A C 1
ATOM 662 O O . ILE A 1 102 ? 26.389 19.467 46.906 1.00 17.07 1587 ILE A O 1
ATOM 667 N N . LEU A 1 103 ? 25.380 17.705 46.020 1.00 16.69 1588 LEU A N 1
ATOM 668 C CA . LEU A 1 103 ? 26.324 17.634 44.898 1.00 16.54 1588 LEU A CA 1
ATOM 669 C C . LEU A 1 103 ? 26.063 18.715 43.853 1.00 17.25 1588 LEU A C 1
ATOM 670 O O . LEU A 1 103 ? 27.020 19.180 43.211 1.00 16.96 1588 LEU A O 1
ATOM 675 N N . CYS A 1 104 ? 24.787 19.078 43.686 1.00 16.61 1589 CYS A N 1
ATOM 676 C CA . CYS A 1 104 ? 24.318 19.962 42.614 1.00 17.24 1589 CYS A CA 1
ATOM 677 C C . CYS A 1 104 ? 23.502 21.095 43.209 1.00 16.87 1589 CYS A C 1
ATOM 678 O O . CYS A 1 104 ? 22.283 21.157 42.992 1.00 18.33 1589 CYS A O 1
ATOM 681 N N . PRO A 1 105 ? 24.171 21.935 43.986 1.00 17.28 1590 PRO A N 1
ATOM 682 C CA . PRO A 1 105 ? 23.406 22.924 44.739 1.00 18.49 1590 PRO A CA 1
ATOM 683 C C . PRO A 1 105 ? 22.754 24.026 43.913 1.00 18.73 1590 PRO A C 1
ATOM 684 O O . PRO A 1 105 ? 21.897 24.813 44.399 1.00 20.28 1590 PRO A O 1
ATOM 688 N N . GLY A 1 106 ? 23.127 24.112 42.662 1.00 18.80 1591 GLY A N 1
ATOM 689 C CA . GLY A 1 106 ? 22.553 25.057 41.710 1.00 18.82 1591 GLY A CA 1
ATOM 690 C C . GLY A 1 106 ? 21.565 24.360 40.793 1.00 19.76 1591 GLY A C 1
ATOM 691 O O . GLY A 1 106 ? 21.131 24.993 39.836 1.00 19.89 1591 GLY A O 1
ATOM 692 N N . GLY A 1 107 ? 21.211 23.096 41.040 1.00 18.13 1592 GLY A N 1
ATOM 693 C CA . GLY A 1 107 ? 20.400 22.350 40.098 1.00 18.89 1592 GLY A CA 1
ATOM 694 C C . GLY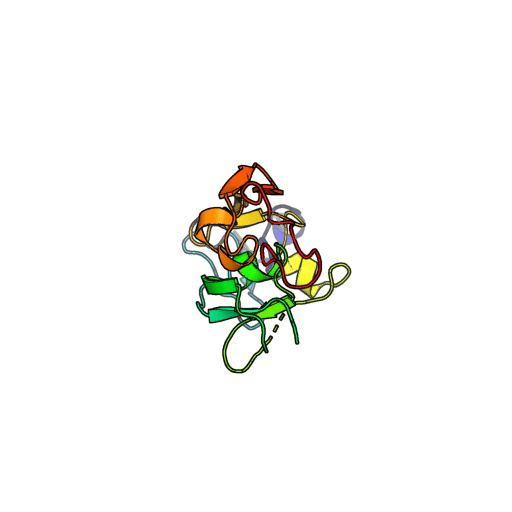 A 1 107 ? 21.180 21.914 38.857 1.00 17.72 1592 GLY A C 1
ATOM 695 O O . GLY A 1 107 ? 22.406 21.971 38.777 1.00 20.04 1592 GLY A O 1
ATOM 696 N N . GLU A 1 108 ? 20.486 21.466 37.817 1.00 18.53 1593 GLU A N 1
ATOM 697 C CA . GLU A 1 108 ? 21.103 20.921 36.626 1.00 18.21 1593 GLU A CA 1
ATOM 698 C C . GLU A 1 108 ? 21.826 21.967 35.813 1.00 18.48 1593 GLU A C 1
ATOM 699 O O . GLU A 1 108 ? 21.340 23.083 35.641 1.00 20.04 1593 GLU A O 1
ATOM 705 N N . GLY A 1 109 ? 23.022 21.597 35.325 1.00 18.29 1594 GLY A N 1
ATOM 706 C CA . GLY A 1 109 ? 23.759 22.416 34.374 1.00 18.34 1594 GLY A CA 1
ATOM 707 C C . GLY A 1 109 ? 24.945 23.126 34.982 1.00 18.44 1594 GLY A C 1
ATOM 708 O O . GLY A 1 109 ? 25.687 23.712 34.190 1.00 16.95 1594 GLY A O 1
ATOM 709 N N . PHE A 1 110 ? 25.076 23.073 36.316 1.00 16.89 1595 PHE A N 1
ATOM 710 C CA . PHE A 1 110 ? 26.017 23.925 36.993 1.00 16.42 1595 PHE A CA 1
ATOM 711 C C . PHE A 1 110 ? 26.758 23.144 38.054 1.00 15.88 1595 PHE A C 1
ATOM 712 O O . PHE A 1 110 ? 26.235 22.129 38.519 1.00 17.18 1595 PHE A O 1
ATOM 720 N N . ARG A 1 111 ? 27.942 23.626 38.424 1.00 15.75 1596 ARG A N 1
ATOM 721 C CA . ARG A 1 111 ? 28.631 22.988 39.543 1.00 16.36 1596 ARG A CA 1
ATOM 722 C C . ARG A 1 111 ? 29.387 24.050 40.313 1.00 16.47 1596 ARG A C 1
ATOM 723 O O . ARG A 1 111 ? 29.734 25.094 39.764 1.00 17.08 1596 ARG A O 1
ATOM 731 N N . PRO A 1 112 ? 29.668 23.825 41.587 1.00 17.43 1597 PRO A N 1
ATOM 732 C CA . PRO A 1 112 ? 30.487 24.781 42.358 1.00 16.60 1597 PRO A CA 1
ATOM 733 C C . PRO A 1 112 ? 31.952 24.768 41.917 1.00 16.80 1597 PRO A C 1
ATOM 734 O O . PRO A 1 112 ? 32.552 23.707 41.723 1.00 19.33 1597 PRO A O 1
ATOM 738 N N . ASN A 1 113 ? 32.504 25.974 41.796 1.00 17.37 1598 ASN A N 1
ATOM 739 C CA . ASN A 1 113 ? 33.933 26.107 41.544 1.00 18.99 1598 ASN A CA 1
ATOM 740 C C . ASN A 1 113 ? 34.672 25.428 42.694 1.00 19.31 1598 ASN A C 1
ATOM 741 O O . ASN A 1 113 ? 34.348 25.681 43.862 1.00 20.12 1598 ASN A O 1
ATOM 746 N N . PRO A 1 114 ? 35.614 24.530 42.452 1.00 21.29 1599 PRO A N 1
ATOM 747 C CA . PRO A 1 114 ? 36.254 23.823 43.573 1.00 20.46 1599 PRO A CA 1
ATOM 748 C C . PRO A 1 114 ? 37.014 24.713 44.528 1.00 21.26 1599 PRO A C 1
ATOM 749 O O . PRO A 1 114 ? 37.162 24.264 45.680 1.00 23.73 1599 PRO A O 1
ATOM 753 N N . ILE A 1 115 ? 37.452 25.896 44.083 1.00 19.75 1600 ILE A N 1
ATOM 754 C CA . ILE A 1 115 ? 38.178 26.756 45.034 1.00 19.71 1600 ILE A CA 1
ATOM 755 C C . ILE A 1 115 ? 37.276 27.748 45.738 1.00 21.15 1600 ILE A C 1
ATOM 756 O O . ILE A 1 115 ? 37.406 27.976 46.946 1.00 21.45 1600 ILE A O 1
ATOM 761 N N . THR A 1 116 ? 36.314 28.347 45.018 1.00 20.54 1601 THR A N 1
ATOM 762 C CA . THR A 1 116 ? 35.473 29.357 45.680 1.00 20.42 1601 THR A CA 1
ATOM 763 C C . THR A 1 116 ? 34.077 28.878 46.075 1.00 19.08 1601 THR A C 1
ATOM 764 O O . THR A 1 116 ? 33.393 29.618 46.819 1.00 19.16 1601 THR A O 1
ATOM 768 N N . VAL A 1 117 ? 33.660 27.724 45.575 1.00 18.23 1602 VAL A N 1
ATOM 769 C CA . VAL A 1 117 ? 32.313 27.142 45.765 1.00 18.20 1602 VAL A CA 1
ATOM 770 C C . VAL A 1 117 ? 31.239 28.010 45.130 1.00 19.45 1602 VAL A C 1
ATOM 771 O O . VAL A 1 117 ? 30.034 27.776 45.355 1.00 23.04 1602 VAL A O 1
ATOM 775 N N . ILE A 1 118 ? 31.605 28.961 44.291 1.00 19.12 1603 ILE A N 1
ATOM 776 C CA . ILE A 1 118 ? 30.629 29.751 43.540 1.00 19.51 1603 ILE A CA 1
ATOM 777 C C . ILE A 1 118 ? 30.125 28.929 42.361 1.00 17.36 1603 ILE A C 1
ATOM 778 O O . ILE A 1 118 ? 30.931 28.355 41.630 1.00 18.64 1603 ILE A O 1
ATOM 783 N N . LEU A 1 119 ? 28.828 28.868 42.142 1.00 17.18 1604 LEU A N 1
ATOM 784 C CA . LEU A 1 119 ? 28.283 28.099 41.033 1.00 17.11 1604 LEU A CA 1
ATOM 785 C C . LEU A 1 119 ? 28.663 28.674 39.672 1.00 16.83 1604 LEU A C 1
ATOM 786 O O . LEU A 1 119 ? 28.627 29.878 39.464 1.00 20.21 1604 LEU A O 1
ATOM 791 N N . GLU A 1 120 ? 28.990 27.741 38.776 1.00 17.87 1605 GLU A N 1
ATOM 792 C CA . GLU A 1 120 ? 29.417 28.085 37.418 1.00 17.97 1605 GLU A CA 1
ATOM 793 C C . GLU A 1 120 ? 28.828 27.055 36.448 1.00 17.49 1605 GLU A C 1
ATOM 794 O O . GLU A 1 120 ? 28.555 25.906 36.782 1.00 17.03 1605 GLU A O 1
ATOM 800 N N . ASP A 1 121 ? 28.655 27.566 35.230 1.00 18.14 1606 ASP A N 1
ATOM 801 C CA . ASP A 1 121 ? 28.151 26.690 34.180 1.00 18.40 1606 ASP A CA 1
ATOM 802 C C . ASP A 1 121 ? 29.114 25.527 33.990 1.00 17.93 1606 ASP A C 1
ATOM 803 O O . ASP A 1 121 ? 30.338 25.753 34.047 1.00 21.22 1606 ASP A O 1
ATOM 808 N N . ILE A 1 122 ? 28.626 24.316 33.747 1.00 17.45 1607 ILE A N 1
ATOM 809 C CA . ILE A 1 122 ? 29.437 23.223 33.223 1.00 17.03 1607 ILE A CA 1
ATOM 810 C C . ILE A 1 122 ? 29.568 23.419 31.724 1.00 17.05 1607 ILE A C 1
ATOM 811 O O . ILE A 1 122 ? 28.560 23.550 31.029 1.00 17.98 1607 ILE A O 1
ATOM 816 N N . ASP A 1 123 ? 30.798 23.390 31.226 1.00 17.61 1608 ASP A N 1
ATOM 817 C CA . ASP A 1 123 ? 31.003 23.441 29.782 1.00 18.26 1608 ASP A CA 1
ATOM 818 C C . ASP A 1 123 ? 30.990 22.002 29.283 1.00 18.32 1608 ASP A C 1
ATOM 819 O O . ASP A 1 123 ? 32.013 21.316 29.319 1.00 19.74 1608 ASP A O 1
ATOM 824 N N . GLU A 1 124 ? 29.822 21.545 28.816 1.00 18.86 1609 GLU A N 1
ATOM 825 C CA . GLU A 1 124 ? 29.691 20.175 28.384 1.00 19.43 1609 GLU A CA 1
ATOM 826 C C . GLU A 1 124 ? 30.622 19.900 27.208 1.00 19.84 1609 GLU A C 1
ATOM 827 O O . GLU A 1 124 ? 31.113 18.796 27.008 1.00 21.11 1609 GLU A O 1
ATOM 833 N N . CYS A 1 125 ? 30.827 20.911 26.368 1.00 20.10 1610 CYS A N 1
ATOM 834 C CA . CYS A 1 125 ? 31.661 20.698 25.173 1.00 22.00 1610 CYS A CA 1
ATOM 835 C C . CYS A 1 125 ? 33.101 20.411 25.564 1.00 22.77 1610 CYS A C 1
ATOM 836 O O . CYS A 1 125 ? 33.756 19.586 24.921 1.00 23.64 1610 CYS A O 1
ATOM 839 N N . GLN A 1 126 ? 33.570 21.064 26.606 1.00 20.98 1611 GLN A N 1
ATOM 840 C CA . GLN A 1 126 ? 34.940 20.822 27.098 1.00 22.25 1611 GLN A CA 1
ATOM 841 C C . GLN A 1 126 ? 35.024 19.559 27.938 1.00 22.24 1611 GLN A C 1
ATOM 842 O O . GLN A 1 126 ? 35.946 18.741 27.814 1.00 27.34 1611 GLN A O 1
ATOM 848 N N . GLU A 1 127 ? 34.060 19.370 28.849 1.00 22.24 1612 GLU A N 1
ATOM 849 C CA . GLU A 1 127 ? 34.194 18.322 29.860 1.00 22.95 1612 GLU A CA 1
ATOM 850 C C . GLU A 1 127 ? 33.549 17.010 29.461 1.00 20.88 1612 GLU A C 1
ATOM 851 O O . GLU A 1 127 ? 34.032 15.968 29.858 1.00 22.04 1612 GLU A O 1
ATOM 857 N N . LEU A 1 128 ? 32.466 17.010 28.701 1.00 21.45 1613 LEU A N 1
ATOM 858 C CA . LEU A 1 128 ? 31.677 15.838 28.377 1.00 20.92 1613 LEU A CA 1
ATOM 859 C C . LEU A 1 128 ? 31.461 15.777 26.868 1.00 21.91 1613 LEU A C 1
ATOM 860 O O . LEU A 1 128 ? 30.331 15.766 26.369 1.00 21.53 1613 LEU A O 1
ATOM 865 N N . PRO A 1 129 ? 32.540 15.756 26.118 1.00 22.70 1614 PRO A N 1
ATOM 866 C CA . PRO A 1 129 ? 32.452 15.804 24.651 1.00 23.71 1614 PRO A CA 1
ATOM 867 C C . PRO A 1 129 ? 31.667 14.612 24.114 1.00 23.97 1614 PRO A C 1
ATOM 868 O O . PRO A 1 129 ? 31.125 14.647 23.000 1.0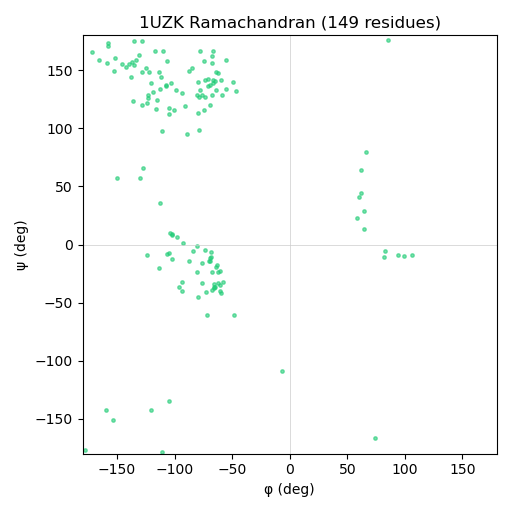0 28.92 1614 PRO A O 1
ATOM 872 N N . GLY A 1 130 ? 31.584 13.535 24.858 1.00 24.95 1615 GLY A N 1
ATOM 873 C CA . GLY A 1 130 ? 30.826 12.396 24.374 1.00 25.09 1615 GLY A CA 1
ATOM 874 C C . GLY A 1 130 ? 29.326 12.649 24.303 1.00 24.59 1615 GLY A C 1
ATOM 875 O O . GLY A 1 130 ? 28.571 11.809 23.767 1.00 25.10 1615 GLY A O 1
ATOM 876 N N . LEU A 1 131 ? 28.851 13.793 24.797 1.00 23.74 1616 LEU A N 1
ATOM 877 C CA . LEU A 1 131 ? 27.430 14.147 24.630 1.00 22.85 1616 LEU A CA 1
ATOM 878 C C . LEU A 1 131 ? 27.073 14.567 23.209 1.00 23.82 1616 LEU A C 1
ATOM 879 O O . LEU A 1 131 ? 25.907 14.811 22.915 1.00 26.43 1616 LEU A O 1
ATOM 884 N N . CYS A 1 132 ? 28.103 14.642 22.362 1.00 25.76 1617 CYS A N 1
ATOM 885 C CA . CYS A 1 132 ? 27.868 15.032 20.955 1.00 26.82 1617 CYS A CA 1
ATOM 886 C C . CYS A 1 132 ? 28.894 14.379 20.041 1.00 27.30 1617 CYS A C 1
ATOM 887 O O . CYS A 1 132 ? 29.631 15.073 19.356 1.00 31.03 1617 CYS A O 1
ATOM 890 N N . GLN A 1 133 ? 28.966 13.062 20.060 1.00 28.79 1618 GLN A N 1
ATOM 891 C CA . GLN A 1 133 ? 30.052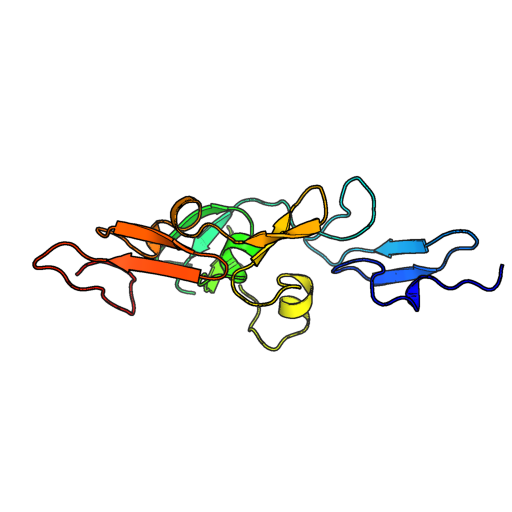 12.390 19.357 1.00 29.23 1618 GLN A CA 1
ATOM 892 C C . GLN A 1 133 ? 29.824 12.456 17.856 1.00 27.25 1618 GLN A C 1
ATOM 893 O O . GLN A 1 133 ? 28.764 12.058 17.359 1.00 26.33 1618 GLN A O 1
ATOM 899 N N . GLY A 1 134 ? 30.826 12.936 17.149 1.00 25.49 1619 GLY A N 1
ATOM 900 C CA . GLY A 1 134 ? 30.678 13.100 15.711 1.00 27.06 1619 GLY A CA 1
ATOM 901 C C . GLY A 1 134 ? 29.967 14.392 15.345 1.00 26.38 1619 GLY A C 1
ATOM 902 O O . GLY A 1 134 ? 29.904 14.748 14.151 1.00 27.72 1619 GLY A O 1
ATOM 903 N N . GLY A 1 135 ? 29.468 15.146 16.312 1.00 24.33 1620 GLY A N 1
ATOM 904 C CA . GLY A 1 135 ? 28.807 16.410 16.045 1.00 25.97 1620 GLY A CA 1
ATOM 905 C C . GLY A 1 135 ? 29.536 17.670 16.494 1.00 25.42 1620 GLY A C 1
ATOM 906 O O . GLY A 1 135 ? 30.640 17.600 17.028 1.00 29.59 1620 GLY A O 1
ATOM 907 N N . LYS A 1 136 ? 28.913 18.828 16.271 1.00 24.77 1621 LYS A N 1
ATOM 908 C CA . LYS A 1 136 ? 29.391 20.140 16.653 1.00 25.80 1621 LYS A CA 1
ATOM 909 C C . LYS A 1 136 ? 28.701 20.621 17.931 1.00 23.04 1621 LYS A C 1
ATOM 910 O O . LYS A 1 136 ? 27.492 20.830 17.920 1.00 22.11 1621 LYS A O 1
ATOM 916 N N . CYS A 1 137 ? 29.469 20.804 18.997 1.00 23.33 1622 CYS A N 1
ATOM 917 C CA . CYS A 1 137 ? 28.973 21.170 20.307 1.00 23.78 1622 CYS A CA 1
ATOM 918 C C . CYS A 1 137 ? 29.149 22.669 20.513 1.00 23.23 1622 CYS A C 1
ATOM 919 O O . CYS A 1 137 ? 30.247 23.161 20.252 1.00 25.94 1622 CYS A O 1
ATOM 922 N N . ILE A 1 138 ? 28.095 23.332 20.988 1.00 23.20 1623 ILE A N 1
ATOM 923 C CA . ILE A 1 138 ? 28.140 24.712 21.430 1.00 23.48 1623 ILE A CA 1
ATOM 924 C C . ILE A 1 138 ? 27.633 24.768 22.874 1.00 22.96 1623 ILE A C 1
ATOM 925 O O . ILE A 1 138 ? 26.524 24.353 23.206 1.00 23.64 1623 ILE A O 1
ATOM 930 N N . ASN A 1 139 ? 28.513 25.274 23.736 1.00 22.31 1624 ASN A N 1
ATOM 931 C CA . ASN A 1 139 ? 28.167 25.393 25.154 1.00 21.12 1624 ASN A CA 1
ATOM 932 C C . ASN A 1 139 ? 27.175 26.532 25.392 1.00 23.45 1624 ASN A C 1
ATOM 933 O O . ASN A 1 139 ? 27.283 27.600 24.780 1.00 23.78 1624 ASN A O 1
ATOM 938 N N . THR A 1 140 ? 26.221 26.312 26.302 1.00 22.11 1625 THR A N 1
ATOM 939 C CA . THR A 1 140 ? 25.414 27.456 26.729 1.00 22.54 1625 THR A CA 1
ATOM 940 C C . THR A 1 140 ? 25.407 27.557 28.260 1.00 23.42 1625 THR A C 1
ATOM 941 O O . THR A 1 140 ? 25.924 26.677 28.948 1.00 22.06 1625 THR A O 1
ATOM 945 N N . PHE A 1 141 ? 24.784 28.629 28.760 1.00 24.69 1626 PHE A N 1
ATOM 946 C CA . PHE A 1 141 ? 24.683 28.842 30.203 1.00 23.84 1626 PHE A CA 1
ATOM 947 C C . PHE A 1 141 ? 23.582 27.980 30.798 1.00 24.47 1626 PHE A C 1
ATOM 948 O O . PHE A 1 141 ? 22.370 28.277 30.736 1.00 30.19 1626 PHE A O 1
ATOM 956 N N . GLY A 1 142 ? 23.980 26.853 31.374 1.00 23.03 1627 GLY A N 1
ATOM 957 C CA . GLY A 1 142 ? 23.033 25.886 31.927 1.00 22.49 1627 GLY A CA 1
ATOM 958 C C . GLY A 1 142 ? 22.744 24.714 30.998 1.00 20.68 1627 GLY A C 1
ATOM 959 O O . GLY A 1 142 ? 22.098 23.738 31.403 1.00 22.96 1627 GLY A O 1
ATOM 960 N N . SER A 1 143 ? 23.182 24.765 29.738 1.00 20.65 1628 SER A N 1
ATOM 961 C CA . SER A 1 143 ? 22.929 23.651 28.828 1.00 22.07 1628 SER A CA 1
ATOM 962 C C . SER A 1 143 ? 24.027 23.629 27.757 1.00 20.84 1628 SER A C 1
ATOM 963 O O . SER A 1 143 ? 25.175 24.052 27.963 1.00 17.66 1628 SER A O 1
ATOM 966 N N . PHE A 1 144 ? 23.709 23.129 26.568 1.00 21.27 1629 PHE A N 1
ATOM 967 C CA . PHE A 1 144 ? 24.607 23.019 25.437 1.00 20.29 1629 PHE A CA 1
ATOM 968 C C . PHE A 1 144 ? 23.741 22.581 24.249 1.00 24.05 1629 PHE A C 1
ATOM 969 O O . PHE A 1 144 ? 22.616 22.121 24.410 1.00 25.65 1629 PHE A O 1
ATOM 977 N N . GLN A 1 145 ? 24.342 22.714 23.081 1.00 26.03 1630 GLN A N 1
ATOM 978 C CA . GLN A 1 145 ? 23.618 22.244 21.918 1.00 27.03 1630 GLN A CA 1
ATOM 979 C C . GLN A 1 145 ? 24.526 21.316 21.137 1.00 26.93 1630 GLN A C 1
ATOM 980 O O . GLN A 1 145 ? 25.735 21.535 21.143 1.00 24.62 1630 GLN A O 1
ATOM 986 N N . CYS A 1 146 ? 23.919 20.344 20.485 1.00 30.27 1631 CYS A N 1
ATOM 987 C CA . CYS A 1 146 ? 24.679 19.472 19.574 1.00 29.51 1631 CYS A CA 1
ATOM 988 C C . CYS A 1 146 ? 24.083 19.510 18.185 1.00 29.81 1631 CYS A C 1
ATOM 989 O O . CYS A 1 146 ? 22.889 19.220 18.033 1.00 33.48 1631 CYS A O 1
ATOM 992 N N . ARG A 1 147 ? 24.861 19.811 17.162 1.00 27.57 1632 ARG A N 1
ATOM 993 C CA . ARG A 1 147 ? 24.423 19.792 15.776 1.00 28.65 1632 ARG A CA 1
ATOM 994 C C . ARG A 1 147 ? 25.193 18.710 15.022 1.00 27.61 1632 ARG A C 1
ATOM 995 O O . ARG A 1 147 ? 26.414 18.673 14.978 1.00 28.98 1632 ARG A O 1
ATOM 1003 N N . CYS A 1 148 ? 24.451 17.798 14.401 1.00 25.12 1633 CYS A N 1
ATOM 1004 C CA . CYS A 1 148 ? 25.121 16.733 13.663 1.00 23.60 1633 CYS A CA 1
ATOM 1005 C C . CYS A 1 148 ? 25.376 17.258 12.243 1.00 22.66 1633 CYS A C 1
ATOM 1006 O O . CYS A 1 148 ? 24.613 18.057 11.696 1.00 25.07 1633 CYS A O 1
ATOM 1009 N N . PRO A 1 149 ? 26.445 16.794 11.632 1.00 22.73 1634 PRO A N 1
ATOM 1010 C CA . PRO A 1 149 ? 26.770 17.197 10.277 1.00 22.49 1634 PRO A CA 1
ATOM 1011 C C . PRO A 1 149 ? 25.749 16.657 9.284 1.00 20.94 1634 PRO A C 1
ATOM 1012 O O . PRO A 1 149 ? 25.101 15.651 9.553 1.00 22.36 1634 PRO A O 1
ATOM 1016 N N . THR A 1 150 ? 25.653 17.345 8.155 1.00 21.34 1635 THR A N 1
ATOM 1017 C CA . THR A 1 150 ? 24.739 16.929 7.124 1.00 21.74 1635 THR A CA 1
ATOM 1018 C C . THR A 1 150 ? 24.829 15.441 6.835 1.00 20.26 1635 THR A C 1
ATOM 1019 O O . THR A 1 150 ? 25.911 14.865 6.657 1.00 22.02 1635 THR A O 1
ATOM 1023 N N . GLY A 1 151 ? 23.668 14.776 6.777 1.00 21.37 1636 GLY A N 1
ATOM 1024 C CA . GLY A 1 151 ? 23.544 13.376 6.481 1.00 20.05 1636 GLY A CA 1
ATOM 1025 C C . GLY A 1 151 ? 23.497 12.464 7.682 1.00 20.02 1636 GLY A C 1
ATOM 1026 O O . GLY A 1 151 ? 23.271 11.263 7.520 1.00 22.36 1636 GLY A O 1
ATOM 1027 N N . TYR A 1 152 ? 23.749 13.003 8.867 1.00 20.23 1637 TYR A N 1
ATOM 1028 C CA . TYR A 1 152 ? 23.799 12.300 10.126 1.00 21.26 1637 TYR A CA 1
ATOM 1029 C C . TYR A 1 152 ? 22.839 12.924 11.137 1.00 22.08 1637 TYR A C 1
ATOM 1030 O O . TYR A 1 152 ? 22.554 14.129 11.033 1.00 24.59 1637 TYR A O 1
ATOM 1039 N N . TYR A 1 153 ? 22.354 12.124 12.074 1.00 22.17 1638 TYR A N 1
ATOM 1040 C CA . TYR A 1 153 ? 21.285 12.589 12.956 1.00 25.18 1638 TYR A CA 1
ATOM 1041 C C . TYR A 1 153 ? 21.606 12.129 14.361 1.00 25.89 1638 TYR A C 1
ATOM 1042 O O . TYR A 1 153 ? 22.119 11.026 14.548 1.00 24.72 1638 TYR A O 1
ATOM 1051 N N . LEU A 1 154 ? 21.285 12.956 15.346 1.00 26.66 1639 LEU A N 1
ATOM 1052 C CA . LEU A 1 154 ? 21.657 12.690 16.732 1.00 27.70 1639 LEU A CA 1
ATOM 1053 C C . LEU A 1 154 ? 20.876 11.511 17.280 1.00 27.01 1639 LEU A C 1
ATOM 1054 O O . LEU A 1 154 ? 19.647 11.527 17.280 1.00 30.40 1639 LEU A O 1
ATOM 1059 N N . ASN A 1 155 ? 21.550 10.450 17.711 1.00 27.24 1640 ASN A N 1
ATOM 1060 C CA . ASN A 1 155 ? 20.814 9.36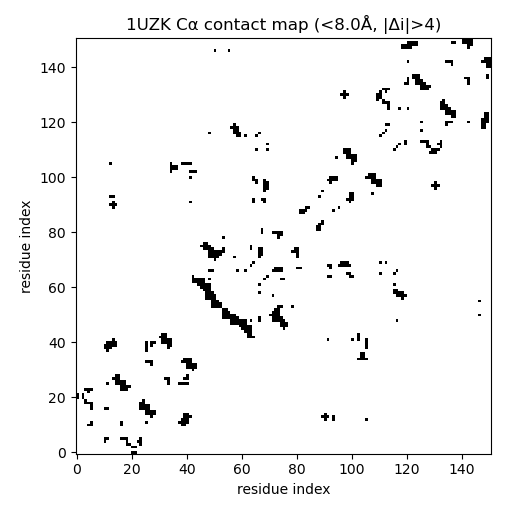6 18.400 1.00 30.31 1640 ASN A CA 1
ATOM 1061 C C . ASN A 1 155 ? 20.626 9.906 19.810 1.00 31.95 1640 ASN A C 1
ATOM 1062 O O . ASN A 1 155 ? 21.628 10.097 20.511 1.00 32.21 1640 ASN A O 1
ATOM 1067 N N . GLU A 1 156 ? 19.399 10.176 20.197 1.00 35.25 1641 GLU A N 1
ATOM 1068 C CA . GLU A 1 156 ? 19.085 10.777 21.477 1.00 39.23 1641 GLU A CA 1
ATOM 1069 C C . GLU A 1 156 ? 19.496 9.856 22.617 1.00 39.06 1641 GLU A C 1
ATOM 1070 O O . GLU A 1 156 ? 19.613 10.350 23.744 1.00 41.36 1641 GLU A O 1
ATOM 1076 N N . ASP A 1 157 ? 19.723 8.570 22.387 1.00 41.30 1642 ASP A N 1
ATOM 1077 C CA . ASP A 1 157 ? 19.985 7.588 23.418 1.00 42.46 1642 ASP A CA 1
ATOM 1078 C C . ASP A 1 157 ? 21.473 7.361 23.618 1.00 39.98 1642 ASP A C 1
ATOM 1079 O O . ASP A 1 157 ? 21.902 7.175 24.763 1.00 46.05 1642 ASP A O 1
ATOM 1084 N N . THR A 1 158 ? 22.277 7.382 22.555 1.00 35.55 1643 THR A N 1
ATOM 1085 C CA . THR A 1 158 ? 23.684 7.106 22.771 1.00 34.79 1643 THR A CA 1
ATOM 1086 C C . THR A 1 158 ? 24.539 8.363 22.650 1.00 30.46 1643 THR A C 1
ATOM 1087 O O . THR A 1 158 ? 25.748 8.353 22.924 1.00 31.37 1643 THR A O 1
ATOM 1091 N N . ARG A 1 159 ? 23.902 9.439 22.204 1.00 29.24 1644 ARG A N 1
ATOM 1092 C CA . ARG A 1 159 ? 24.518 10.744 22.012 1.00 29.32 1644 ARG A CA 1
ATOM 1093 C C . ARG A 1 159 ? 25.601 10.749 20.931 1.00 27.32 1644 ARG A C 1
ATOM 1094 O O . ARG A 1 159 ? 26.567 11.506 20.954 1.00 28.31 1644 ARG A O 1
ATOM 1102 N N . VAL A 1 160 ? 25.425 9.856 19.979 1.00 26.05 1645 VAL A N 1
ATOM 1103 C CA . VAL A 1 160 ? 26.266 9.748 18.791 1.00 24.40 1645 VAL A CA 1
ATOM 1104 C C . VAL A 1 160 ? 25.476 10.262 17.588 1.00 24.29 1645 VAL A C 1
ATOM 1105 O O . VAL A 1 160 ? 24.299 9.951 17.402 1.00 25.97 1645 VAL A O 1
ATOM 1109 N N . CYS A 1 161 ? 26.119 11.058 16.738 1.00 23.06 1646 CYS A N 1
ATOM 1110 C CA . CYS A 1 161 ? 25.617 11.379 15.435 1.00 23.36 1646 CYS A CA 1
ATOM 1111 C C . CYS A 1 161 ? 25.823 10.135 14.540 1.00 24.94 1646 CYS A C 1
ATOM 1112 O O . CYS A 1 161 ? 26.932 9.681 14.272 1.00 26.19 1646 CYS A O 1
ATOM 1115 N N . ASP A 1 162 ? 24.659 9.673 14.165 1.00 28.24 1647 ASP A N 1
ATOM 1116 C CA . ASP A 1 162 ? 24.253 8.346 13.889 1.00 36.18 1647 ASP A CA 1
ATOM 1117 C C . ASP A 1 162 ? 24.418 7.202 14.892 1.00 39.94 1647 ASP A C 1
ATOM 1118 O O . ASP A 1 162 ? 23.286 6.680 15.213 1.00 43.76 1647 ASP A O 1
#

Foldseek 3Di:
DPDFCQVPVQAAQLFHWDGDVPGIATHHPPQWDAAPVRRYTARPFFWWFPQDPNDLTFFGGHGLLLRQLERTDWIHVVIDHDDQPDPVVCSQNVPHHQWGADRHPGDIFGRQCVVGGVSLAAQWDWAGDGRHIDTDHDPPFDQPNRSSYRD

Solvent-accessible surface area: 8824 Å² total

Secondary structure (DSSP, 8-state):
----GGGSTTSSBTSEEEEETTEEEEEPPTT-EE-TTSSBEE----EEEEEE--EEEEEEEE-HHHHHTTT--EETTTT----TTSHHHHHH-TT-TTEEE-TTT--EEE--HHHH-GGGGBTSEEEE-SS-EEEEPPTT--B-TTT-BB-